Protein AF-A0A959FMT2-F1 (afdb_monomer_lite)

pLDDT: mean 91.68, std 12.04, range [36.06, 98.44]

Sequence (112 aa):
MSLSVHSDQLTQLPVSLQQIARQLAAQHPARAAAVRKIVLEAQVQPADLAPWADFDHPVSDSYGRKLVYKADNFEIMVMSWRPGDFSTIHDHGHTQWGAVQIFGPAEHATFR

Foldseek 3Di:
DDPPPQVVLLVPADQLVNQLVVQPVVCPPDDQVSQVVSNVVSVDDPVSCVVQADPPDDVVVLWRKDWSHDDPQDTDIDIYHDVPRDDDDDDPPPNDYHDDDDDDDDDDDDDD

Radius of gyration: 14.78 Å; chains: 1; bounding box: 30×30×35 Å

Structure (mmCIF, N/CA/C/O backbone):
data_AF-A0A959FMT2-F1
#
_entry.id   AF-A0A959FMT2-F1
#
loop_
_atom_site.group_PDB
_atom_site.id
_atom_site.type_symbol
_atom_site.label_atom_id
_atom_site.label_alt_id
_atom_site.label_comp_id
_atom_site.label_asym_id
_atom_site.label_entity_id
_atom_site.label_seq_id
_atom_site.pdbx_PDB_ins_code
_atom_site.Cartn_x
_atom_site.Cartn_y
_atom_site.Cartn_z
_atom_site.occupancy
_atom_site.B_iso_or_equiv
_atom_site.auth_seq_id
_atom_site.auth_comp_id
_atom_site.auth_asym_id
_atom_site.auth_atom_id
_atom_site.pdbx_PDB_model_num
ATOM 1 N N . MET A 1 1 ? -16.860 -17.055 14.864 1.00 39.38 1 MET A N 1
ATOM 2 C CA . MET A 1 1 ? -15.470 -17.411 14.499 1.00 39.38 1 MET A CA 1
ATOM 3 C C . MET A 1 1 ? -14.543 -16.603 15.391 1.00 39.38 1 MET A C 1
ATOM 5 O O . MET A 1 1 ? -14.860 -15.463 15.685 1.00 39.38 1 MET A O 1
ATOM 9 N N . SER A 1 2 ? -13.535 -17.261 15.957 1.00 36.06 2 SER A N 1
ATOM 10 C CA . SER A 1 2 ? -12.844 -16.866 17.191 1.00 36.06 2 SER A CA 1
ATOM 11 C C . SER A 1 2 ? -11.999 -15.593 17.062 1.00 36.06 2 SER A C 1
ATOM 13 O O . SER A 1 2 ? -11.175 -15.496 16.156 1.00 36.06 2 SER A O 1
ATOM 15 N N . LEU A 1 3 ? -12.119 -14.689 18.042 1.00 46.09 3 LEU A N 1
ATOM 16 C CA . LEU A 1 3 ? -11.248 -13.520 18.256 1.00 46.09 3 LEU A CA 1
ATOM 17 C C . LEU A 1 3 ? -9.748 -13.881 18.384 1.00 46.09 3 LEU A C 1
ATOM 19 O O . LEU A 1 3 ? -8.906 -12.994 18.299 1.00 46.09 3 LEU A O 1
ATOM 23 N N . SER A 1 4 ? -9.404 -15.162 18.567 1.00 48.47 4 SER A N 1
ATOM 24 C CA . SER A 1 4 ? -8.030 -15.628 18.806 1.00 48.47 4 SER A CA 1
ATOM 25 C C . SER A 1 4 ? -7.134 -15.710 17.562 1.00 48.47 4 SER A C 1
ATOM 27 O O . SER A 1 4 ? -5.916 -15.696 17.697 1.00 48.47 4 SER A O 1
ATOM 29 N N . VAL A 1 5 ? -7.693 -15.813 16.350 1.00 50.97 5 VAL A N 1
ATOM 30 C CA . VAL A 1 5 ? -6.877 -16.051 15.137 1.00 50.97 5 VAL A CA 1
ATOM 31 C C . VAL A 1 5 ? -6.195 -14.765 14.655 1.00 50.97 5 VAL A C 1
ATOM 33 O O . VAL A 1 5 ? -5.048 -14.790 14.215 1.00 50.97 5 VAL A O 1
ATOM 36 N N . HI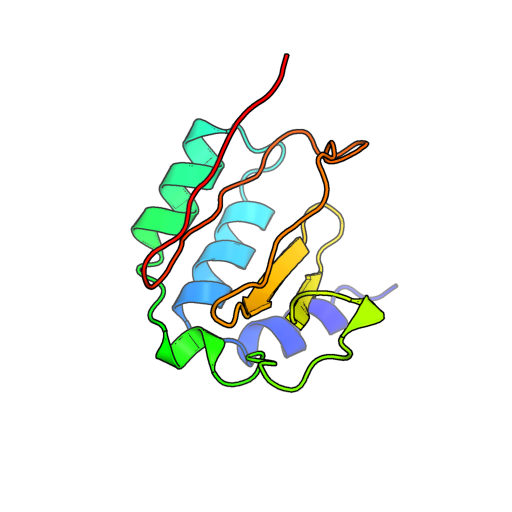S A 1 6 ? -6.864 -13.618 14.800 1.00 61.25 6 HIS A N 1
ATOM 37 C CA . HIS A 1 6 ? -6.303 -12.321 14.412 1.00 61.25 6 HIS A CA 1
ATOM 38 C C . HIS A 1 6 ? -5.205 -11.841 15.372 1.00 61.25 6 HIS A C 1
ATOM 40 O O . HIS A 1 6 ? -4.260 -11.179 14.941 1.00 61.25 6 HIS A O 1
ATOM 46 N N . SER A 1 7 ? -5.296 -12.190 16.661 1.00 65.75 7 SER A N 1
ATOM 47 C CA . SER A 1 7 ? -4.313 -11.789 17.672 1.00 65.75 7 SER A CA 1
ATOM 48 C C . SER A 1 7 ? -2.945 -12.431 17.456 1.00 65.75 7 SER A C 1
ATOM 50 O O . SER A 1 7 ? -1.936 -11.732 17.556 1.00 65.75 7 SER A O 1
ATOM 52 N N . ASP A 1 8 ? -2.897 -13.715 17.094 1.00 76.31 8 ASP A N 1
ATOM 53 C CA . ASP A 1 8 ? -1.624 -14.415 16.895 1.00 76.31 8 ASP A CA 1
ATOM 54 C C . ASP A 1 8 ? -0.893 -13.879 15.662 1.00 76.31 8 ASP A C 1
ATOM 56 O O . ASP A 1 8 ? 0.274 -13.496 15.763 1.00 76.31 8 ASP A O 1
ATOM 60 N N . GLN A 1 9 ? -1.594 -13.724 14.531 1.00 85.81 9 GLN A N 1
ATOM 61 C CA . GLN A 1 9 ? -1.018 -13.136 13.317 1.00 85.81 9 GLN A CA 1
ATOM 62 C C . GLN A 1 9 ? -0.512 -11.709 13.557 1.00 85.81 9 GLN A C 1
ATOM 64 O O . GLN A 1 9 ? 0.573 -11.363 13.095 1.00 85.81 9 GLN A O 1
ATOM 69 N N . LEU A 1 10 ? -1.263 -10.891 14.303 1.00 92.25 10 LEU A N 1
ATOM 70 C CA . LEU A 1 10 ? -0.872 -9.516 14.604 1.00 92.25 10 LEU A CA 1
ATOM 71 C C . LEU A 1 10 ? 0.472 -9.457 15.340 1.00 92.25 10 LEU A C 1
ATOM 73 O O . LEU A 1 10 ? 1.317 -8.645 14.984 1.00 92.25 10 LEU A O 1
ATOM 77 N N . THR A 1 11 ? 0.704 -10.320 16.333 1.00 93.50 11 THR A N 1
ATOM 78 C CA . THR A 1 11 ? 1.963 -10.294 17.105 1.00 93.50 11 THR A CA 1
ATOM 79 C C . THR A 1 11 ? 3.205 -10.675 16.299 1.00 93.50 11 THR A C 1
ATOM 81 O O . THR A 1 11 ? 4.306 -10.300 16.698 1.00 93.50 11 THR A O 1
ATOM 84 N N . GLN A 1 12 ? 3.037 -11.362 15.165 1.00 94.38 12 GLN A N 1
ATOM 85 C CA . GLN A 1 12 ? 4.133 -11.747 14.268 1.00 94.38 12 GLN A CA 1
ATOM 86 C C . GLN A 1 12 ? 4.494 -10.662 13.244 1.00 94.38 12 GLN A C 1
ATOM 88 O O . GLN A 1 12 ? 5.494 -10.793 12.541 1.00 94.38 12 GLN A O 1
ATOM 93 N N . LEU A 1 13 ? 3.700 -9.592 13.132 1.00 97.06 13 LEU A N 1
ATOM 94 C CA . LEU A 1 13 ? 4.006 -8.496 12.215 1.00 97.06 13 LEU A CA 1
ATOM 95 C C . LEU A 1 13 ? 5.132 -7.604 12.768 1.00 97.06 13 LEU A C 1
ATOM 97 O O . LEU A 1 13 ? 5.279 -7.479 13.987 1.00 97.06 13 LEU A O 1
ATOM 101 N N . PRO A 1 14 ? 5.875 -6.889 11.909 1.00 98.06 14 PRO A N 1
ATOM 102 C CA . PRO A 1 14 ? 6.719 -5.778 12.337 1.00 98.06 14 PRO A CA 1
ATOM 103 C C . PRO A 1 14 ? 5.944 -4.762 13.183 1.00 98.06 14 PRO A C 1
ATOM 105 O O . PRO A 1 14 ? 4.757 -4.516 12.951 1.00 98.06 14 PRO A O 1
ATOM 108 N N . VAL A 1 15 ? 6.621 -4.137 14.150 1.00 98.00 15 VAL A N 1
ATOM 109 C CA . VAL A 1 15 ? 5.998 -3.219 15.122 1.00 98.00 15 VAL A CA 1
ATOM 110 C C . VAL A 1 15 ? 5.225 -2.086 14.437 1.00 98.00 15 VAL A C 1
ATOM 112 O O . VAL A 1 15 ? 4.130 -1.746 14.883 1.00 98.00 15 VAL A O 1
ATOM 115 N N . SER A 1 16 ? 5.742 -1.549 13.332 1.00 98.25 16 SER A N 1
ATOM 116 C CA . SER A 1 16 ? 5.086 -0.504 12.538 1.00 98.25 16 SER A CA 1
ATOM 117 C C . SER A 1 16 ? 3.728 -0.965 11.983 1.00 98.25 16 SER A C 1
ATOM 119 O O . SER A 1 16 ? 2.715 -0.282 12.137 1.00 98.25 16 SER A O 1
ATOM 121 N N . LEU A 1 17 ? 3.650 -2.178 11.431 1.00 98.00 17 LEU A N 1
ATOM 122 C CA . LEU A 1 17 ? 2.400 -2.751 10.919 1.00 98.00 17 LEU A CA 1
ATOM 123 C C . LEU A 1 17 ? 1.434 -3.139 12.046 1.00 98.00 17 LEU A C 1
ATOM 125 O O . LEU A 1 17 ? 0.221 -2.966 11.901 1.00 98.00 17 LEU A O 1
ATOM 129 N N . GLN A 1 18 ? 1.954 -3.582 13.198 1.00 97.81 18 GLN A N 1
ATOM 130 C CA . GLN A 1 18 ? 1.132 -3.784 14.394 1.00 97.81 18 GLN A CA 1
ATOM 131 C C . GLN A 1 18 ? 0.469 -2.483 14.849 1.00 97.81 18 GLN A C 1
ATOM 133 O O . GLN A 1 18 ? -0.714 -2.483 15.195 1.00 97.81 18 GLN A O 1
ATOM 138 N N . GLN A 1 19 ? 1.214 -1.375 14.851 1.00 97.06 19 GLN A N 1
ATOM 139 C CA . GLN A 1 19 ? 0.689 -0.060 15.214 1.00 97.06 19 GLN A CA 1
ATOM 140 C C . GLN A 1 19 ? -0.427 0.371 14.262 1.00 97.06 19 GLN A C 1
ATOM 142 O O . GLN A 1 19 ? -1.479 0.791 14.742 1.00 97.06 19 GLN A O 1
ATOM 147 N N . ILE A 1 20 ? -0.243 0.208 12.946 1.00 97.06 20 ILE A N 1
ATOM 148 C CA . ILE A 1 20 ? -1.291 0.506 11.957 1.00 97.06 20 ILE A CA 1
ATOM 149 C C . ILE A 1 20 ? -2.546 -0.317 12.248 1.00 97.06 20 ILE A C 1
ATOM 151 O O . ILE A 1 20 ? -3.625 0.251 12.417 1.00 97.06 20 ILE A O 1
ATOM 155 N N . ALA A 1 21 ? -2.413 -1.640 12.367 1.00 96.12 21 ALA A N 1
ATOM 156 C CA . ALA A 1 21 ? -3.552 -2.526 12.580 1.00 96.12 21 ALA A CA 1
ATOM 157 C C . ALA A 1 21 ? -4.309 -2.206 13.881 1.00 96.12 21 ALA A C 1
ATOM 159 O O . ALA A 1 21 ? -5.537 -2.123 13.879 1.00 96.12 21 ALA A O 1
ATOM 160 N N . ARG A 1 22 ? -3.592 -1.962 14.987 1.00 95.25 22 ARG A N 1
ATOM 161 C CA . ARG A 1 22 ? -4.209 -1.601 16.275 1.00 95.25 22 ARG A CA 1
ATOM 162 C C . ARG A 1 22 ? -4.924 -0.254 16.211 1.00 95.25 22 ARG A C 1
ATOM 164 O O . ARG A 1 22 ? -6.029 -0.132 16.733 1.00 95.25 22 ARG A O 1
ATOM 171 N N . GLN A 1 23 ? -4.325 0.746 15.568 1.00 95.06 23 GLN A N 1
ATOM 172 C CA . GLN A 1 23 ? -4.938 2.069 15.460 1.00 95.06 23 GLN A CA 1
ATOM 173 C C . GLN A 1 23 ? -6.160 2.073 14.534 1.00 95.06 23 GLN A C 1
ATOM 175 O O . GLN A 1 23 ? -7.164 2.698 14.871 1.00 95.06 23 GLN A O 1
ATOM 180 N N . LEU A 1 24 ? -6.117 1.341 13.415 1.00 93.94 24 LEU A N 1
ATOM 181 C CA . LEU A 1 24 ? -7.271 1.182 12.524 1.00 93.94 24 LEU A CA 1
ATOM 182 C C . LEU A 1 24 ? -8.417 0.417 13.197 1.00 93.94 24 LEU A C 1
ATOM 184 O O . LEU A 1 24 ? -9.573 0.811 13.052 1.00 93.94 24 LEU A O 1
ATOM 188 N N . ALA A 1 25 ? -8.108 -0.623 13.976 1.00 92.06 25 ALA A N 1
ATOM 189 C CA . ALA A 1 25 ? -9.109 -1.349 14.757 1.00 92.06 25 ALA A CA 1
ATOM 190 C C . ALA A 1 25 ? -9.765 -0.464 15.835 1.00 92.06 25 ALA A C 1
ATOM 192 O O . ALA A 1 25 ? -10.962 -0.579 16.084 1.00 92.06 25 ALA A O 1
ATOM 193 N N . ALA A 1 26 ? -9.003 0.445 16.453 1.00 90.56 26 ALA A N 1
ATOM 194 C CA . ALA A 1 26 ? -9.506 1.339 17.496 1.00 90.56 26 ALA A CA 1
ATOM 195 C C . ALA A 1 26 ? -10.324 2.534 16.964 1.00 90.56 26 ALA A C 1
ATOM 197 O O . ALA A 1 26 ? -11.116 3.107 17.709 1.00 90.56 26 ALA A O 1
ATOM 198 N N . GLN A 1 27 ? -10.136 2.938 15.704 1.00 81.44 27 GLN A N 1
ATOM 199 C CA . GLN A 1 27 ? -10.732 4.154 15.132 1.00 81.44 27 GLN A CA 1
ATOM 200 C C . GLN A 1 27 ? -11.786 3.849 14.061 1.00 81.44 27 GLN A C 1
ATOM 202 O O . GLN A 1 27 ? -11.700 4.350 12.942 1.00 81.44 27 GLN A O 1
ATOM 207 N N . HIS A 1 28 ? -12.795 3.041 14.392 1.00 77.75 28 HIS A N 1
ATOM 208 C CA . HIS A 1 28 ? -13.875 2.705 13.462 1.00 77.75 28 HIS A CA 1
ATOM 209 C C . HIS A 1 28 ? -15.154 3.546 13.695 1.00 77.75 28 HIS A C 1
ATOM 211 O O . HIS A 1 28 ? -15.652 3.567 14.822 1.00 77.75 28 HIS A O 1
ATOM 217 N N . PRO A 1 29 ? -15.735 4.198 12.660 1.00 71.00 29 PRO A N 1
ATOM 218 C CA . PRO A 1 29 ? -15.245 4.298 11.283 1.00 71.00 29 PRO A CA 1
ATOM 219 C C . PRO A 1 29 ? -14.080 5.290 11.156 1.00 71.00 29 PRO A C 1
ATOM 221 O O . PRO A 1 29 ? -14.107 6.389 11.720 1.00 71.00 29 PRO A O 1
ATOM 224 N N . ALA A 1 30 ? -13.072 4.925 10.364 1.00 79.12 30 ALA A N 1
ATOM 225 C CA . ALA A 1 30 ? -11.933 5.797 10.119 1.00 79.12 30 ALA A CA 1
ATOM 226 C C . ALA A 1 30 ? -12.319 6.925 9.148 1.00 79.12 30 ALA A C 1
ATOM 228 O O . ALA A 1 30 ? -13.177 6.760 8.285 1.00 79.12 30 ALA A O 1
ATOM 229 N N . ARG A 1 31 ? -11.662 8.083 9.268 1.00 89.31 31 ARG A N 1
ATOM 230 C CA . ARG A 1 31 ? -11.731 9.179 8.281 1.00 89.31 31 ARG A CA 1
ATOM 231 C C . ARG A 1 31 ? -10.422 9.236 7.499 1.00 89.31 31 ARG A C 1
ATOM 233 O O . ARG A 1 31 ? -9.379 8.941 8.076 1.00 89.31 31 ARG A O 1
ATOM 240 N N . ALA A 1 32 ? -10.435 9.711 6.250 1.00 90.19 32 ALA A N 1
ATOM 241 C CA . ALA A 1 32 ? -9.228 9.824 5.413 1.00 90.19 32 ALA A CA 1
ATOM 242 C C . ALA A 1 32 ? -8.018 10.449 6.137 1.00 90.19 32 ALA A C 1
ATOM 244 O O . ALA A 1 32 ? -6.919 9.898 6.123 1.00 90.19 32 ALA A O 1
ATOM 245 N N . ALA A 1 33 ? -8.233 11.574 6.829 1.00 93.69 33 ALA A N 1
ATOM 246 C CA . ALA A 1 33 ? -7.178 12.261 7.576 1.00 93.69 33 ALA A CA 1
ATOM 247 C C . ALA A 1 33 ? -6.592 11.402 8.712 1.00 93.69 33 ALA A C 1
ATOM 249 O O . ALA A 1 33 ? -5.389 11.460 8.963 1.00 93.69 33 ALA A O 1
ATOM 250 N N . ALA A 1 34 ? -7.423 10.585 9.366 1.00 93.88 34 ALA A N 1
ATOM 251 C CA . ALA A 1 34 ? -6.985 9.659 10.403 1.00 93.88 34 ALA A CA 1
ATOM 252 C C . ALA A 1 34 ? -6.162 8.508 9.810 1.00 93.88 34 ALA A C 1
ATOM 254 O O . ALA A 1 34 ? -5.072 8.241 10.303 1.00 93.88 34 ALA A O 1
ATOM 255 N N . VAL A 1 35 ? -6.613 7.899 8.703 1.00 95.38 35 VAL A N 1
ATOM 256 C CA . VAL A 1 35 ? -5.868 6.818 8.025 1.00 95.38 35 VAL A CA 1
ATOM 25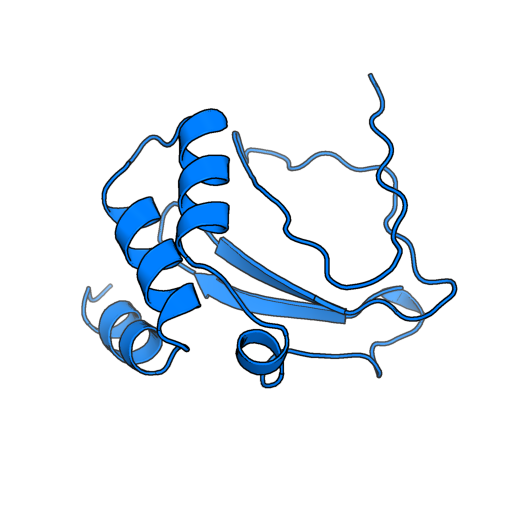7 C C . VAL A 1 35 ? -4.483 7.306 7.590 1.00 95.38 35 VAL A C 1
ATOM 259 O O . VAL A 1 35 ? -3.480 6.651 7.865 1.00 95.38 35 VAL A O 1
ATOM 262 N N . ARG A 1 36 ? -4.400 8.508 6.999 1.00 96.00 36 ARG A N 1
ATOM 263 C CA . ARG A 1 36 ? -3.117 9.130 6.639 1.00 96.00 36 ARG A CA 1
ATOM 264 C C . ARG A 1 36 ? -2.217 9.343 7.858 1.00 96.00 36 ARG A C 1
ATOM 266 O O . ARG A 1 36 ? -1.025 9.061 7.782 1.00 96.00 36 ARG A O 1
ATOM 273 N N . LYS A 1 37 ? -2.766 9.866 8.961 1.00 96.69 37 LYS A N 1
ATOM 274 C CA . LYS A 1 37 ? -2.008 10.114 10.195 1.00 96.69 37 LYS A CA 1
ATOM 275 C C . LYS A 1 37 ? -1.431 8.813 10.761 1.00 96.69 37 LYS A C 1
ATOM 277 O O . LYS A 1 37 ? -0.241 8.773 11.045 1.00 96.69 37 LYS A O 1
ATOM 282 N N . ILE A 1 38 ? -2.244 7.758 10.834 1.00 96.62 38 ILE A N 1
ATOM 283 C CA . ILE A 1 38 ? -1.841 6.434 11.330 1.00 96.62 38 ILE A CA 1
ATOM 284 C C . ILE A 1 38 ? -0.650 5.886 10.536 1.00 96.62 38 ILE A C 1
ATOM 286 O O . ILE A 1 38 ? 0.333 5.454 11.133 1.00 96.62 38 ILE A O 1
ATOM 290 N N . VAL A 1 39 ? -0.713 5.935 9.199 1.00 97.31 39 VAL A N 1
ATOM 291 C CA . VAL A 1 39 ? 0.377 5.443 8.338 1.00 97.31 39 VAL A CA 1
ATOM 292 C C . VAL A 1 39 ? 1.661 6.248 8.550 1.00 97.31 39 VAL A C 1
ATOM 294 O O . VAL A 1 39 ? 2.732 5.664 8.688 1.00 97.31 39 VAL A O 1
ATOM 297 N N . LEU A 1 40 ? 1.565 7.578 8.642 1.00 97.62 40 LEU A N 1
ATOM 298 C CA . LEU A 1 40 ? 2.735 8.430 8.871 1.00 97.62 40 LEU A CA 1
ATOM 299 C C . LEU A 1 40 ? 3.367 8.212 10.252 1.00 97.62 40 LEU A C 1
ATOM 301 O O . LEU A 1 40 ? 4.589 8.185 10.360 1.00 97.62 40 LEU A O 1
ATOM 305 N N . GLU A 1 41 ? 2.570 8.055 11.307 1.00 97.69 41 GLU A N 1
ATOM 306 C CA . GLU A 1 41 ? 3.079 7.868 12.673 1.00 97.69 41 GLU A CA 1
ATOM 307 C C . GLU A 1 41 ? 3.695 6.484 12.896 1.00 97.69 41 GLU A C 1
ATOM 309 O O . GLU A 1 41 ? 4.590 6.349 13.725 1.00 97.69 41 GLU A O 1
ATOM 314 N N . ALA A 1 42 ? 3.267 5.477 12.131 1.00 98.00 42 ALA A N 1
ATOM 315 C CA . ALA A 1 42 ? 3.811 4.125 12.215 1.00 98.00 42 ALA A CA 1
ATOM 316 C C . ALA A 1 42 ? 5.261 4.003 11.716 1.00 98.00 42 ALA A C 1
ATOM 318 O O . ALA A 1 42 ? 5.917 3.008 12.013 1.00 98.00 42 ALA A O 1
ATOM 319 N N . GLN A 1 43 ? 5.757 4.994 10.959 1.00 98.12 43 GLN A N 1
ATOM 320 C CA . GLN A 1 43 ? 7.145 5.058 10.475 1.00 98.12 43 GLN A CA 1
ATOM 321 C C . GLN A 1 43 ? 7.614 3.758 9.793 1.00 98.12 43 GLN A C 1
ATOM 323 O O . GLN A 1 43 ? 8.752 3.325 9.984 1.00 98.12 43 GLN A O 1
ATOM 328 N N . VAL A 1 44 ? 6.734 3.147 8.989 1.00 98.31 44 VAL A N 1
ATOM 329 C CA . VAL A 1 44 ? 7.019 1.909 8.245 1.00 98.31 44 VAL A CA 1
ATOM 330 C C . VAL A 1 44 ? 8.305 2.072 7.439 1.00 98.31 44 VAL A C 1
ATOM 332 O O . VAL A 1 44 ? 8.496 3.092 6.770 1.00 98.31 44 VAL A O 1
ATOM 335 N N . GLN A 1 45 ? 9.171 1.062 7.493 1.00 98.19 45 GLN A N 1
ATOM 336 C CA . GLN A 1 45 ? 10.407 0.987 6.718 1.00 98.19 45 GLN A CA 1
ATOM 337 C C . GLN A 1 45 ? 10.300 -0.086 5.626 1.00 98.19 45 GLN A C 1
ATOM 339 O O . GLN A 1 45 ? 9.571 -1.061 5.803 1.00 98.19 45 GLN A O 1
ATOM 344 N N . PRO A 1 46 ? 11.074 0.004 4.526 1.00 97.69 46 PRO A N 1
ATOM 345 C CA . PRO A 1 46 ? 11.087 -1.041 3.498 1.00 97.69 46 PRO A CA 1
ATOM 346 C C . PRO A 1 46 ? 11.371 -2.446 4.050 1.00 97.69 46 PRO A C 1
ATOM 348 O O . PRO A 1 46 ? 10.776 -3.421 3.599 1.00 97.69 46 PRO A O 1
ATOM 351 N N . ALA A 1 47 ? 12.243 -2.551 5.060 1.00 98.00 47 ALA A N 1
ATOM 352 C CA . ALA A 1 47 ? 12.582 -3.818 5.706 1.00 98.00 47 ALA A CA 1
ATOM 353 C C . ALA A 1 47 ? 11.381 -4.481 6.406 1.00 98.00 47 ALA A C 1
ATOM 355 O O . ALA A 1 47 ? 11.309 -5.707 6.443 1.00 98.00 47 ALA A O 1
ATOM 356 N N . ASP A 1 48 ? 10.412 -3.693 6.888 1.00 98.25 48 ASP A N 1
ATOM 357 C CA . ASP A 1 48 ? 9.178 -4.217 7.485 1.00 98.25 48 ASP A CA 1
ATOM 358 C C . ASP A 1 48 ? 8.317 -4.941 6.438 1.00 98.25 48 ASP A C 1
ATOM 360 O O . ASP A 1 48 ? 7.541 -5.833 6.763 1.00 98.25 48 ASP A O 1
ATOM 364 N N . LEU A 1 49 ? 8.443 -4.568 5.163 1.00 98.12 49 LEU A N 1
ATOM 365 C CA . LEU A 1 49 ? 7.614 -5.095 4.079 1.00 98.12 49 LEU A CA 1
ATOM 366 C C . LEU A 1 49 ? 8.267 -6.272 3.349 1.00 98.12 49 LEU A C 1
ATOM 368 O O . LEU A 1 49 ? 7.584 -6.979 2.608 1.00 98.12 49 LEU A O 1
ATOM 372 N N . ALA A 1 50 ? 9.566 -6.499 3.567 1.00 97.06 50 ALA A N 1
ATOM 373 C CA . ALA A 1 50 ? 10.362 -7.501 2.861 1.00 97.06 50 ALA A CA 1
ATOM 374 C C . ALA A 1 50 ? 9.751 -8.919 2.852 1.00 97.06 50 ALA A C 1
ATOM 376 O O . ALA A 1 50 ? 9.796 -9.546 1.794 1.00 97.06 50 ALA A O 1
ATOM 377 N N . PRO A 1 51 ? 9.119 -9.425 3.936 1.00 97.31 51 PRO A N 1
ATOM 378 C CA . PRO A 1 51 ? 8.499 -10.755 3.919 1.00 97.31 51 PRO A CA 1
ATOM 379 C C . PRO A 1 51 ? 7.341 -10.917 2.921 1.00 97.31 51 PRO A C 1
ATOM 381 O O . PRO A 1 51 ? 6.985 -12.042 2.577 1.00 97.31 51 PRO A O 1
ATOM 384 N N . TRP A 1 52 ? 6.744 -9.811 2.467 1.00 98.19 52 TRP A N 1
ATOM 385 C CA . TRP A 1 52 ? 5.627 -9.791 1.516 1.00 98.19 52 TRP A CA 1
ATOM 386 C C . TRP A 1 52 ? 6.002 -9.181 0.164 1.00 98.19 52 TRP A C 1
ATOM 388 O O . TRP A 1 52 ? 5.124 -8.994 -0.680 1.00 98.19 52 TRP A O 1
ATOM 398 N N . ALA A 1 53 ? 7.278 -8.856 -0.048 1.00 97.25 53 ALA A N 1
ATOM 399 C CA . ALA A 1 53 ? 7.746 -8.364 -1.331 1.00 97.25 53 ALA A CA 1
ATOM 400 C C . ALA A 1 53 ? 7.650 -9.475 -2.389 1.00 97.25 53 ALA A C 1
ATOM 402 O O . ALA A 1 53 ? 8.111 -10.594 -2.168 1.00 97.25 53 ALA A O 1
ATOM 403 N N . ASP A 1 54 ? 7.059 -9.160 -3.540 1.00 97.25 54 ASP A N 1
ATOM 404 C CA . ASP A 1 54 ? 6.869 -10.101 -4.646 1.00 97.25 54 ASP A CA 1
ATOM 405 C C . ASP A 1 54 ? 7.166 -9.428 -5.987 1.00 97.25 54 ASP A C 1
ATOM 407 O O . ASP A 1 54 ? 6.288 -8.920 -6.688 1.00 97.25 54 ASP A O 1
ATOM 411 N N . PHE A 1 55 ? 8.451 -9.370 -6.322 1.00 96.62 55 PHE A N 1
ATOM 412 C CA . PHE A 1 55 ? 8.896 -8.808 -7.592 1.00 96.62 55 PHE A CA 1
ATOM 413 C C . PHE A 1 55 ? 8.856 -9.833 -8.733 1.00 96.62 55 PHE A C 1
ATOM 415 O O . PHE A 1 55 ? 8.897 -9.422 -9.883 1.00 96.62 55 PHE A O 1
ATOM 422 N N . ASP A 1 56 ? 8.740 -11.134 -8.448 1.00 95.88 56 ASP A N 1
ATOM 423 C CA . ASP A 1 56 ? 8.665 -12.214 -9.450 1.00 95.88 56 ASP A CA 1
ATOM 424 C C . ASP A 1 56 ? 7.214 -12.611 -9.775 1.00 95.88 56 ASP A C 1
ATOM 426 O O . ASP A 1 56 ? 6.910 -13.764 -10.088 1.00 95.88 56 ASP A O 1
ATOM 430 N N . HIS A 1 57 ? 6.306 -11.640 -9.705 1.00 94.81 57 HIS A N 1
ATOM 431 C CA . HIS A 1 57 ? 4.897 -11.824 -10.021 1.00 94.81 57 HIS A CA 1
ATOM 432 C C . HIS A 1 57 ? 4.680 -12.173 -11.511 1.00 94.81 57 HIS A C 1
ATOM 434 O O . HIS A 1 57 ? 5.489 -11.804 -12.372 1.00 94.81 57 HIS A O 1
ATOM 440 N N . PRO A 1 58 ? 3.578 -12.867 -11.859 1.00 94.12 58 PRO A N 1
ATOM 441 C CA . PRO A 1 58 ? 3.220 -13.129 -13.249 1.00 94.12 58 PRO A CA 1
ATOM 442 C C . PRO A 1 58 ? 3.029 -11.838 -14.050 1.00 94.12 58 PRO A C 1
ATOM 444 O O . PRO A 1 58 ? 2.411 -10.888 -13.577 1.00 94.12 58 PRO A O 1
ATOM 447 N N . VAL A 1 59 ? 3.461 -11.836 -15.315 1.00 89.75 59 VAL A N 1
ATOM 448 C CA . VAL A 1 59 ? 3.274 -10.686 -16.226 1.00 89.75 59 VAL A CA 1
ATOM 449 C C . VAL A 1 59 ? 1.794 -10.304 -16.372 1.00 89.75 59 VAL A C 1
ATOM 451 O O . VAL A 1 59 ? 1.477 -9.130 -16.530 1.00 89.75 59 VAL A O 1
ATOM 454 N N . SER A 1 60 ? 0.878 -11.275 -16.283 1.00 93.06 60 SER A N 1
ATOM 455 C CA . SER A 1 60 ? -0.572 -11.037 -16.327 1.00 93.06 60 SER A CA 1
ATOM 456 C C . SER A 1 60 ? -1.095 -10.170 -15.185 1.00 93.06 60 SER A C 1
ATOM 458 O O . SER A 1 60 ? -2.127 -9.523 -15.344 1.00 93.06 60 SER A O 1
ATOM 460 N N . ASP A 1 61 ? -0.401 -10.172 -14.049 1.00 92.31 61 ASP A N 1
ATOM 461 C CA . ASP A 1 61 ? -0.833 -9.491 -12.829 1.00 92.31 61 ASP A CA 1
ATOM 462 C C . ASP A 1 61 ? -0.273 -8.062 -12.777 1.00 92.31 61 ASP A C 1
ATOM 464 O O . ASP A 1 61 ? -0.770 -7.219 -12.032 1.00 92.31 61 ASP A O 1
ATOM 468 N N . SER A 1 62 ? 0.740 -7.786 -13.606 1.00 95.62 62 SER A N 1
ATOM 469 C CA . SER A 1 62 ? 1.489 -6.536 -13.749 1.00 95.62 62 SER A CA 1
ATOM 470 C C . SER A 1 62 ? 2.225 -6.028 -12.512 1.00 95.62 62 SER A C 1
ATOM 472 O O . SER A 1 62 ? 3.086 -5.186 -12.696 1.00 95.62 62 SER A O 1
ATOM 474 N N . TYR A 1 63 ? 1.885 -6.441 -11.295 1.00 97.75 63 TYR A N 1
ATOM 475 C CA . TYR A 1 63 ? 2.605 -6.091 -10.073 1.00 97.75 63 TYR A CA 1
ATOM 476 C C . TYR A 1 63 ? 2.325 -7.132 -8.984 1.00 97.75 63 TYR A C 1
ATOM 478 O O . TYR A 1 63 ? 1.298 -7.817 -8.983 1.00 97.75 63 TYR A O 1
ATOM 486 N N . GLY A 1 64 ? 3.228 -7.246 -8.013 1.00 97.62 64 GLY A N 1
ATOM 487 C CA . GLY A 1 64 ? 3.061 -8.151 -6.884 1.00 97.62 64 GLY A CA 1
ATOM 488 C C . GLY A 1 64 ? 2.052 -7.588 -5.899 1.00 97.62 64 GLY A C 1
ATOM 489 O O . GLY A 1 64 ? 2.147 -6.421 -5.525 1.00 97.62 64 GLY A O 1
ATOM 490 N N . ARG A 1 65 ? 1.107 -8.406 -5.431 1.00 97.44 65 ARG A N 1
ATOM 491 C CA . ARG A 1 65 ? 0.103 -8.003 -4.436 1.00 97.44 65 ARG A CA 1
ATOM 492 C C . ARG A 1 65 ? -0.044 -9.076 -3.366 1.00 97.44 65 ARG A C 1
ATOM 494 O O . ARG A 1 65 ? -0.558 -10.162 -3.631 1.00 97.44 65 ARG A O 1
ATOM 501 N N . LYS A 1 66 ? 0.369 -8.766 -2.136 1.00 97.81 66 LYS A N 1
ATOM 502 C CA . LYS A 1 66 ? 0.261 -9.676 -0.987 1.00 97.81 66 LYS A CA 1
ATOM 503 C C . LYS A 1 66 ? -0.583 -9.066 0.124 1.00 97.81 66 LYS A C 1
ATOM 505 O O . LYS A 1 66 ? -0.397 -7.915 0.514 1.00 97.81 66 LYS A O 1
ATOM 510 N N . LEU A 1 67 ? -1.508 -9.867 0.648 1.00 97.56 67 LEU A N 1
ATOM 511 C CA . LEU A 1 67 ? -2.259 -9.544 1.856 1.00 97.56 67 LEU A CA 1
ATOM 512 C C . LEU A 1 67 ? -1.357 -9.771 3.074 1.00 97.56 67 LEU A C 1
ATOM 514 O O . LEU A 1 67 ? -0.893 -10.888 3.297 1.00 97.56 67 LEU A O 1
ATOM 518 N N . VAL A 1 68 ? -1.131 -8.721 3.860 1.00 97.50 68 VAL A N 1
ATOM 519 C CA . VAL A 1 68 ? -0.335 -8.788 5.093 1.00 97.50 68 VAL A CA 1
ATOM 520 C C . VAL A 1 68 ? -1.218 -9.119 6.286 1.00 97.50 68 VAL A C 1
ATOM 522 O O . VAL A 1 68 ? -0.896 -9.979 7.105 1.00 97.50 68 VAL A O 1
ATOM 525 N N . TYR A 1 69 ? -2.343 -8.415 6.389 1.00 96.75 69 TYR A N 1
ATOM 526 C CA . TYR A 1 69 ? -3.264 -8.540 7.506 1.00 96.75 69 TYR A CA 1
ATOM 527 C C . TYR A 1 69 ? -4.682 -8.210 7.064 1.00 96.75 69 TYR A C 1
ATOM 529 O O . TYR A 1 69 ? -4.904 -7.261 6.310 1.00 96.75 69 TYR A O 1
ATOM 537 N N . LYS A 1 70 ? -5.638 -8.987 7.566 1.00 95.00 70 LYS A N 1
ATOM 538 C CA . LYS A 1 70 ? -7.063 -8.780 7.342 1.00 95.00 70 LYS A CA 1
ATOM 539 C C . LYS A 1 70 ? -7.784 -8.738 8.678 1.00 95.00 70 LYS A C 1
ATOM 541 O O . LYS A 1 70 ? -7.668 -9.672 9.471 1.00 95.00 70 LYS A O 1
ATOM 546 N N . ALA A 1 71 ? -8.518 -7.656 8.892 1.00 92.69 71 ALA A N 1
ATOM 547 C CA . ALA A 1 71 ? -9.520 -7.524 9.937 1.00 92.69 71 ALA A CA 1
ATOM 548 C C . ALA A 1 71 ? -10.919 -7.501 9.305 1.00 92.69 71 ALA A C 1
ATOM 550 O O . ALA A 1 71 ? -11.061 -7.535 8.082 1.00 92.69 71 ALA A O 1
ATOM 551 N N . ASP A 1 72 ? -11.949 -7.393 10.140 1.00 89.75 72 ASP A N 1
ATOM 552 C CA . ASP A 1 72 ? -13.338 -7.325 9.679 1.00 89.75 72 ASP A CA 1
ATOM 553 C C . ASP A 1 72 ? -13.620 -6.084 8.812 1.00 89.75 72 ASP A C 1
ATOM 555 O O . ASP A 1 72 ? -14.467 -6.126 7.923 1.00 89.75 72 ASP A O 1
ATOM 559 N N . ASN A 1 73 ? -12.914 -4.975 9.057 1.00 90.25 73 ASN A N 1
ATOM 560 C CA . ASN A 1 73 ? -13.222 -3.661 8.484 1.00 90.25 73 ASN A CA 1
ATOM 561 C C . ASN A 1 73 ? -12.061 -3.002 7.717 1.00 90.25 73 ASN A C 1
ATOM 563 O O . ASN A 1 73 ? -12.216 -1.877 7.244 1.00 90.25 73 ASN A O 1
ATOM 567 N N . PHE A 1 74 ? -10.898 -3.652 7.623 1.00 94.31 74 PHE A N 1
ATOM 568 C CA . PHE A 1 74 ? -9.763 -3.152 6.845 1.00 94.31 74 PHE A CA 1
ATOM 569 C C . PHE A 1 74 ? -8.810 -4.276 6.431 1.00 94.31 74 PHE A C 1
ATOM 571 O O . PHE A 1 74 ? -8.742 -5.338 7.054 1.00 94.31 74 PHE A O 1
ATOM 578 N N . GLU A 1 75 ? -8.019 -3.992 5.401 1.00 96.31 75 GLU A N 1
ATOM 579 C CA . GLU A 1 75 ? -6.936 -4.846 4.923 1.00 96.31 75 GLU A CA 1
ATOM 580 C C . GLU A 1 75 ? -5.637 -4.031 4.865 1.00 96.31 75 GLU A C 1
ATOM 582 O O . GLU A 1 75 ? -5.646 -2.846 4.527 1.00 96.31 75 GLU A O 1
ATOM 587 N N . ILE A 1 76 ? -4.514 -4.663 5.209 1.00 97.56 76 ILE A N 1
ATOM 588 C CA . ILE A 1 76 ? -3.163 -4.132 5.000 1.00 97.56 76 ILE A CA 1
ATOM 589 C C . ILE A 1 76 ? -2.512 -4.986 3.921 1.00 97.56 76 ILE A C 1
ATOM 591 O O . ILE A 1 76 ? -2.489 -6.216 4.021 1.00 97.56 76 ILE A O 1
ATOM 595 N N . MET A 1 77 ? -1.981 -4.332 2.894 1.00 98.12 77 MET A N 1
ATOM 596 C CA . MET A 1 77 ? -1.407 -4.989 1.725 1.00 98.12 77 MET A CA 1
ATOM 597 C C . MET A 1 77 ? -0.031 -4.423 1.400 1.00 98.12 77 MET A C 1
ATOM 599 O O . MET A 1 77 ? 0.235 -3.247 1.646 1.00 98.12 77 MET A O 1
ATOM 603 N N . VAL A 1 78 ? 0.818 -5.265 0.817 1.00 98.44 78 VAL A N 1
ATOM 604 C CA . VAL A 1 78 ? 2.082 -4.860 0.200 1.00 98.44 78 VAL A CA 1
ATOM 605 C C . VAL A 1 78 ? 1.954 -5.045 -1.301 1.00 98.44 78 VAL A C 1
ATOM 607 O O . VAL A 1 78 ? 1.552 -6.112 -1.774 1.00 98.44 78 VAL A O 1
ATOM 610 N N . MET A 1 79 ? 2.298 -3.986 -2.029 1.00 97.94 79 MET A N 1
ATOM 611 C CA . MET A 1 79 ? 2.382 -3.991 -3.481 1.00 97.94 79 MET A CA 1
ATOM 612 C C . MET A 1 79 ? 3.844 -3.827 -3.900 1.00 97.94 79 MET A C 1
ATOM 614 O O . MET A 1 79 ? 4.552 -2.979 -3.355 1.00 97.94 79 MET A O 1
ATOM 618 N N . SER A 1 80 ? 4.306 -4.655 -4.834 1.00 97.88 80 SER A N 1
ATOM 619 C CA . SER A 1 80 ? 5.689 -4.688 -5.322 1.00 97.88 80 SER A CA 1
ATOM 620 C C . SER A 1 80 ? 5.720 -4.390 -6.813 1.00 97.88 80 SER A C 1
ATOM 622 O O . SER A 1 80 ? 5.091 -5.104 -7.585 1.00 97.88 80 SER A O 1
ATOM 624 N N . TRP A 1 81 ? 6.461 -3.351 -7.190 1.00 97.44 81 TRP A N 1
ATOM 625 C CA . TRP A 1 81 ? 6.477 -2.799 -8.544 1.00 97.44 81 TRP A CA 1
ATOM 626 C C . TRP A 1 81 ? 7.898 -2.834 -9.112 1.00 97.44 81 TRP A C 1
ATOM 628 O O . TRP A 1 81 ? 8.839 -2.338 -8.485 1.00 97.44 81 TRP A O 1
ATOM 638 N N . ARG A 1 82 ? 8.059 -3.411 -10.297 1.00 96.81 82 ARG A N 1
ATOM 639 C CA . ARG A 1 82 ? 9.226 -3.302 -11.170 1.00 96.81 82 ARG A CA 1
ATOM 640 C C . ARG A 1 82 ? 9.050 -2.133 -12.148 1.00 96.81 82 ARG A C 1
ATOM 642 O O . ARG A 1 82 ? 7.935 -1.672 -12.389 1.00 96.81 82 ARG A O 1
ATOM 649 N N . PRO A 1 83 ? 10.144 -1.627 -12.741 1.00 95.94 83 PRO A N 1
ATOM 650 C CA . PRO A 1 83 ? 10.040 -0.672 -13.836 1.00 95.94 83 PRO A CA 1
ATOM 651 C C . PRO A 1 83 ? 9.176 -1.230 -14.976 1.00 95.94 83 PRO A C 1
ATOM 653 O O . PRO A 1 83 ? 9.485 -2.287 -15.520 1.00 95.94 83 PRO A O 1
ATOM 656 N N . GLY A 1 84 ? 8.127 -0.495 -15.345 1.00 94.50 84 GLY A N 1
ATOM 657 C CA . GLY A 1 84 ? 7.159 -0.907 -16.366 1.00 94.50 84 GLY A CA 1
ATOM 658 C C . GLY A 1 84 ? 5.855 -1.473 -15.804 1.00 94.50 84 GLY A C 1
ATOM 659 O O . GLY A 1 84 ? 4.891 -1.557 -16.559 1.00 94.50 84 GLY A O 1
ATOM 660 N N . ASP A 1 85 ? 5.796 -1.789 -14.509 1.00 97.44 85 ASP A N 1
ATOM 661 C CA . ASP A 1 85 ? 4.569 -2.221 -13.844 1.00 97.44 85 ASP A CA 1
ATOM 662 C C . ASP A 1 85 ? 3.580 -1.060 -13.713 1.00 97.44 85 ASP A C 1
ATOM 664 O O . ASP 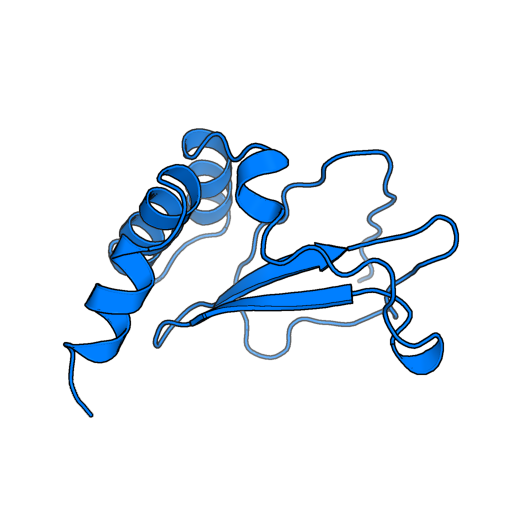A 1 85 ? 3.961 0.085 -13.446 1.00 97.44 85 ASP A O 1
ATOM 668 N N . PHE A 1 86 ? 2.289 -1.356 -13.854 1.00 96.38 86 PHE A N 1
ATOM 669 C CA . PHE A 1 86 ? 1.223 -0.379 -13.678 1.00 96.38 86 PHE A CA 1
ATOM 670 C C . PHE A 1 86 ? -0.050 -1.040 -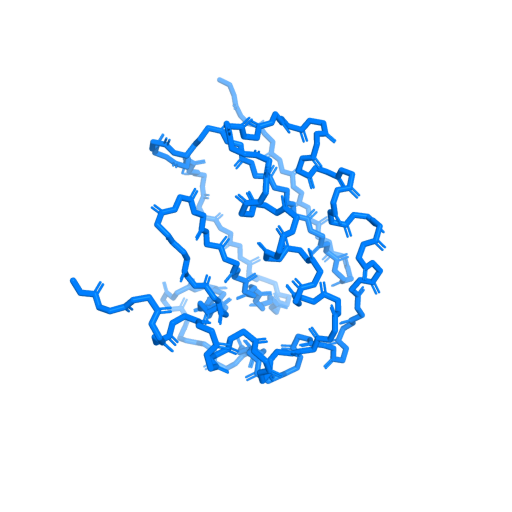13.151 1.00 96.38 86 PHE A C 1
ATOM 672 O O . PHE A 1 86 ? -0.255 -2.247 -13.242 1.00 96.38 86 PHE A O 1
ATOM 679 N N . SER A 1 87 ? -0.931 -0.223 -12.583 1.00 95.81 87 SER A N 1
ATOM 680 C CA . SER A 1 87 ? -2.306 -0.644 -12.324 1.00 95.81 87 SER A CA 1
ATOM 681 C C . SER A 1 87 ? -3.208 -0.187 -13.462 1.00 95.81 87 SER A C 1
ATOM 683 O O . SER A 1 87 ? -2.936 0.815 -14.127 1.00 95.81 87 SER A O 1
ATOM 685 N N . THR A 1 88 ? -4.309 -0.901 -13.676 1.00 94.56 88 THR A N 1
ATOM 686 C CA . THR A 1 88 ? -5.404 -0.376 -14.494 1.00 94.56 88 THR A CA 1
ATOM 687 C C . THR A 1 88 ? -6.014 0.856 -13.824 1.00 94.56 88 THR A C 1
ATOM 689 O O . THR A 1 88 ? -5.873 1.059 -12.620 1.00 94.56 88 THR A O 1
ATOM 692 N N . ILE A 1 89 ? -6.746 1.676 -14.576 1.00 96.44 89 ILE A N 1
ATOM 693 C CA . ILE A 1 89 ? -7.624 2.683 -13.966 1.00 96.44 89 ILE A CA 1
ATOM 694 C C . ILE A 1 89 ? -8.763 1.930 -13.263 1.00 96.44 89 ILE A C 1
ATOM 696 O O . ILE A 1 89 ? -9.480 1.168 -13.911 1.00 96.44 89 ILE A O 1
ATOM 700 N N . HIS A 1 90 ? -8.909 2.110 -11.949 1.00 95.12 90 HIS A N 1
ATOM 701 C CA . HIS A 1 90 ? -9.906 1.408 -11.137 1.00 95.12 90 HIS A CA 1
ATOM 702 C C . HIS A 1 90 ? -10.405 2.264 -9.966 1.00 95.12 90 HIS A C 1
ATOM 704 O O . HIS A 1 90 ? -9.743 3.212 -9.540 1.00 95.12 90 HIS A O 1
ATOM 710 N N . ASP A 1 91 ? -11.578 1.909 -9.440 1.00 95.25 91 ASP A N 1
ATOM 711 C CA . ASP A 1 91 ? -12.054 2.363 -8.135 1.00 95.25 91 ASP A CA 1
ATOM 712 C C . ASP A 1 91 ? -11.756 1.314 -7.046 1.00 95.25 91 ASP A C 1
ATOM 714 O O . ASP A 1 91 ? -11.197 0.251 -7.313 1.00 95.25 91 ASP A O 1
ATOM 718 N N . HIS A 1 92 ? -12.115 1.618 -5.798 1.00 93.88 92 HIS A N 1
ATOM 719 C CA . HIS A 1 92 ? -11.892 0.725 -4.655 1.00 93.88 92 HIS A CA 1
ATOM 720 C C . HIS A 1 92 ? -13.195 0.065 -4.157 1.00 93.88 92 HIS A C 1
ATOM 722 O O . HIS A 1 92 ? -13.288 -0.359 -2.997 1.00 93.88 92 HIS A O 1
ATOM 728 N N . GLY A 1 93 ? -14.216 -0.010 -5.021 1.00 93.19 93 GLY A N 1
ATOM 729 C CA . GLY A 1 93 ? -15.529 -0.579 -4.731 1.00 93.19 93 GLY A CA 1
ATOM 730 C C . GLY A 1 93 ? -16.201 0.059 -3.513 1.00 93.19 93 GLY A C 1
ATOM 731 O O . GLY A 1 93 ? -16.453 1.260 -3.470 1.00 93.19 93 GLY A O 1
ATOM 732 N N . HIS A 1 94 ? -16.490 -0.759 -2.498 1.00 91.44 94 HIS A N 1
ATOM 733 C CA . HIS A 1 94 ? -17.136 -0.320 -1.254 1.00 91.44 94 HIS A CA 1
ATOM 734 C C . HIS A 1 94 ? -16.167 0.274 -0.216 1.00 91.44 94 HIS A C 1
ATOM 736 O O . HIS A 1 94 ? -16.602 0.702 0.856 1.00 91.44 94 HIS A O 1
ATOM 742 N N . THR A 1 95 ? -14.863 0.296 -0.504 1.00 91.94 95 THR A N 1
ATOM 743 C CA . THR A 1 95 ? -13.864 0.872 0.402 1.00 91.94 95 THR A CA 1
ATOM 744 C C . THR A 1 95 ? -14.002 2.387 0.423 1.00 91.94 95 THR A C 1
ATOM 746 O O . THR A 1 95 ? -13.871 3.046 -0.603 1.00 91.94 95 THR A O 1
ATOM 749 N N . GLN A 1 96 ? -14.240 2.953 1.605 1.00 91.38 96 GLN A N 1
ATOM 750 C CA . GLN A 1 96 ? -14.453 4.395 1.751 1.00 91.38 96 GLN A CA 1
ATOM 751 C C . GLN A 1 96 ? -13.144 5.184 1.776 1.00 91.38 96 GLN A C 1
ATOM 753 O O . GLN A 1 96 ? -13.045 6.242 1.162 1.00 91.38 96 GLN A O 1
ATOM 758 N N . TRP A 1 97 ? -12.145 4.685 2.507 1.00 93.00 97 TRP A N 1
ATOM 759 C CA . TRP A 1 97 ? -10.892 5.394 2.750 1.00 93.00 97 TRP A CA 1
ATOM 760 C C . TRP A 1 97 ? -9.708 4.438 2.702 1.00 93.00 97 TRP A C 1
ATOM 762 O O . TRP A 1 97 ? -9.793 3.307 3.171 1.00 93.00 97 TRP A O 1
ATOM 772 N N . GLY A 1 98 ? -8.583 4.939 2.204 1.00 92.75 98 GLY A N 1
ATOM 773 C CA . GLY A 1 98 ? -7.304 4.246 2.191 1.00 92.75 98 GLY A CA 1
ATOM 774 C C . GLY A 1 98 ? -6.155 5.247 2.233 1.00 92.75 98 GLY A C 1
ATOM 775 O O . GLY A 1 98 ? -6.344 6.446 2.016 1.00 92.75 98 GLY A O 1
ATOM 776 N N . ALA A 1 99 ? -4.960 4.754 2.532 1.00 94.94 99 ALA A N 1
ATOM 777 C CA . ALA A 1 99 ? -3.724 5.505 2.386 1.00 94.94 99 ALA A CA 1
ATOM 778 C C . ALA A 1 99 ? -2.654 4.579 1.815 1.00 94.94 99 ALA A C 1
ATOM 780 O O . ALA A 1 99 ? -2.619 3.393 2.136 1.00 94.94 99 ALA A O 1
ATOM 781 N N . VAL A 1 100 ? -1.782 5.142 0.984 1.00 95.00 100 VAL A N 1
ATOM 782 C CA . VAL A 1 100 ? -0.658 4.431 0.379 1.00 95.00 100 VAL A CA 1
ATOM 783 C C . VAL A 1 100 ? 0.621 5.160 0.776 1.00 95.00 100 VAL A C 1
ATOM 785 O O . VAL A 1 100 ? 0.702 6.383 0.658 1.00 95.00 100 VAL A O 1
ATOM 788 N N . GLN A 1 101 ? 1.608 4.407 1.255 1.00 96.62 101 GLN A N 1
ATOM 789 C CA . GLN A 1 101 ? 2.982 4.868 1.434 1.00 96.62 101 GLN A CA 1
ATOM 790 C C . GLN A 1 101 ? 3.850 4.160 0.397 1.00 96.62 101 GLN A C 1
ATOM 792 O O . GLN A 1 101 ? 3.803 2.938 0.281 1.00 96.62 101 GLN A O 1
ATOM 797 N N . ILE A 1 102 ? 4.616 4.937 -0.367 1.00 96.38 102 ILE A N 1
ATOM 798 C CA . ILE A 1 102 ? 5.420 4.442 -1.486 1.00 96.38 102 ILE A CA 1
ATOM 799 C C . ILE A 1 102 ? 6.899 4.589 -1.135 1.00 96.38 102 ILE A C 1
ATOM 801 O O . ILE A 1 102 ? 7.320 5.629 -0.628 1.00 96.38 102 ILE A O 1
ATOM 805 N N . PHE A 1 103 ? 7.680 3.553 -1.437 1.00 96.81 103 PHE A N 1
ATOM 806 C CA . PHE A 1 103 ? 9.137 3.587 -1.380 1.00 96.81 103 PHE A CA 1
ATOM 807 C C . PHE A 1 103 ? 9.690 3.491 -2.801 1.00 96.81 103 PHE A C 1
ATOM 809 O O . PHE A 1 103 ? 9.442 2.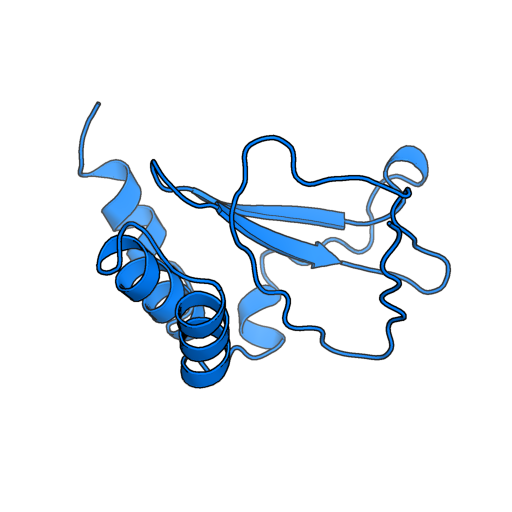509 -3.495 1.00 96.81 103 PHE A O 1
ATOM 816 N N . GLY A 1 104 ? 10.439 4.511 -3.221 1.00 95.44 104 GLY A N 1
ATOM 817 C CA . GLY A 1 104 ? 10.929 4.640 -4.594 1.00 95.44 104 GLY A CA 1
ATOM 818 C C . GLY A 1 104 ? 10.030 5.510 -5.485 1.00 95.44 104 GLY A C 1
ATOM 819 O O . GLY A 1 104 ? 9.034 6.065 -5.015 1.00 95.44 104 GLY A O 1
ATOM 820 N N . PRO A 1 105 ? 10.414 5.694 -6.758 1.00 95.12 105 PRO A N 1
ATOM 821 C CA . PRO A 1 105 ? 9.654 6.499 -7.706 1.00 95.12 105 PRO A CA 1
ATOM 822 C C . PRO A 1 105 ? 8.361 5.787 -8.122 1.00 95.12 105 PRO A C 1
ATOM 824 O O . PRO A 1 105 ? 8.382 4.612 -8.478 1.00 95.12 105 PRO A O 1
ATOM 827 N N . ALA A 1 106 ? 7.250 6.519 -8.116 1.00 95.25 106 ALA A N 1
ATOM 828 C CA . ALA A 1 106 ? 5.974 6.081 -8.670 1.00 95.25 106 ALA A CA 1
ATOM 829 C C . ALA A 1 106 ? 5.169 7.295 -9.139 1.00 95.25 106 ALA A C 1
ATOM 831 O O . ALA A 1 106 ? 5.291 8.386 -8.575 1.00 95.25 106 ALA A O 1
ATOM 832 N N . GLU A 1 107 ? 4.315 7.088 -10.135 1.00 95.62 107 GLU A N 1
ATOM 833 C CA . GLU A 1 107 ? 3.297 8.053 -10.532 1.00 95.62 107 GLU A CA 1
ATOM 834 C C . GLU A 1 107 ? 1.938 7.593 -10.001 1.00 95.62 107 GLU A C 1
ATOM 836 O O . GLU A 1 107 ? 1.571 6.426 -10.125 1.00 95.62 107 GLU A O 1
ATOM 841 N N . HIS A 1 108 ? 1.191 8.513 -9.394 1.00 93.81 108 HIS A N 1
ATOM 842 C CA . HIS A 1 108 ? -0.173 8.261 -8.948 1.00 93.81 108 HIS A CA 1
ATOM 843 C C . HIS A 1 108 ? -1.093 9.321 -9.551 1.00 93.81 108 HIS A C 1
ATOM 845 O O . HIS A 1 108 ? -1.013 10.499 -9.198 1.00 93.81 108 HIS A O 1
ATOM 851 N N . ALA A 1 109 ? -1.954 8.888 -10.470 1.00 94.88 109 ALA A N 1
ATOM 852 C CA . ALA A 1 109 ? -2.915 9.735 -11.162 1.00 94.88 109 ALA A CA 1
ATOM 853 C C . ALA A 1 109 ? -4.335 9.473 -10.648 1.00 94.88 109 ALA A C 1
ATOM 855 O O . ALA A 1 109 ? -4.710 8.339 -10.359 1.00 94.88 109 ALA A O 1
ATOM 856 N N . THR A 1 110 ? -5.132 10.538 -10.551 1.00 93.19 110 THR A N 1
ATOM 857 C CA . THR A 1 110 ? -6.544 10.457 -10.152 1.00 93.19 110 THR A CA 1
ATOM 858 C C . THR A 1 110 ? -7.434 10.878 -11.311 1.00 93.19 110 THR A C 1
ATOM 860 O O . THR A 1 110 ? -7.112 11.8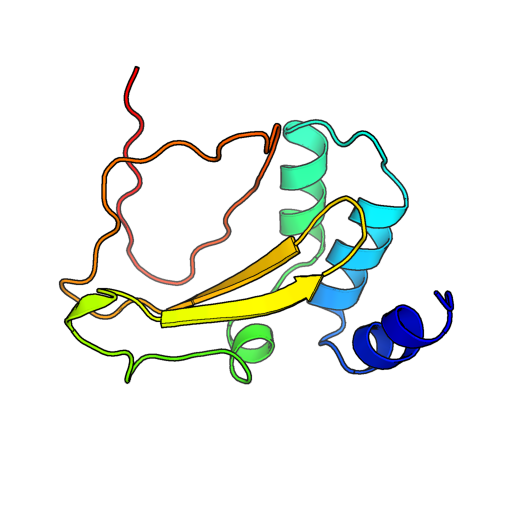21 -12.033 1.00 93.19 110 THR A O 1
ATOM 863 N N . PHE A 1 111 ? -8.556 10.182 -11.468 1.00 93.81 111 PHE A N 1
ATOM 864 C CA . PHE A 1 111 ? -9.529 10.390 -12.539 1.00 93.81 111 PHE A CA 1
ATOM 865 C C . PHE A 1 111 ? -10.897 10.693 -11.914 1.00 93.81 111 PHE A C 1
ATOM 867 O O . PHE A 1 111 ? -11.179 10.238 -10.802 1.00 93.81 111 PHE A O 1
ATOM 874 N N . ARG A 1 112 ? -11.709 11.516 -12.582 1.00 85.38 112 ARG A N 1
ATOM 875 C CA . ARG A 1 112 ? -13.036 11.949 -12.123 1.00 85.38 112 ARG A CA 1
ATOM 876 C C . ARG A 1 112 ? -14.068 11.737 -13.211 1.00 85.38 112 ARG A C 1
ATOM 878 O O . ARG A 1 112 ? -13.686 11.918 -14.388 1.00 85.38 112 ARG A O 1
#

Secondary structure (DSSP, 8-state):
--THHHHHHHHTS-HHHHHHHHHHHHSSSP-HHHHHHHHHHTT--HHHHGGG--SS--GGGSSEEEEEEE-SS-EEEEEE--TT--PPS---TT---------S--------